Protein AF-A0A927Q937-F1 (afdb_monomer)

Solvent-accessible surface area (backbone atoms only — not comparable to full-atom values): 9332 Å² total; per-residue (Å²): 137,81,83,78,78,82,76,72,61,58,78,70,50,73,66,52,53,52,28,52,50,43,47,56,58,48,48,75,72,73,54,90,58,65,66,43,35,44,76,67,69,46,45,74,91,42,63,87,77,38,70,51,65,66,45,48,53,22,51,56,47,45,74,74,30,66,48,35,45,68,55,44,56,65,77,46,53,75,69,53,69,73,56,46,62,47,45,66,57,39,93,47,72,66,41,54,47,36,54,78,39,73,81,61,76,63,51,72,49,80,46,69,52,72,96,79,43,39,42,42,39,28,39,46,97,80,53,43,78,51,58,35,39,62,81,77,59,48,73,53,82,62,60,60,75,57,86,85,70,63,80,80,130

Secondary structure (DSSP, 8-state):
-------PPPPP-HHHHHHHHHHHHHHHHH-SSHHHHHHTTSS--STTT---HHHHHHHHHHHH-HHHHHHHHHHSPPPPHHHHHHHTT--SHHHHHHHH-SSS---EEEEEETTTTEEEEEETTTTEE-SB-TTT-PBPP-S---GGG----

Mean predicted aligned error: 10.77 Å

Structure (mmCIF, N/CA/C/O backbone):
data_AF-A0A927Q937-F1
#
_entry.id   AF-A0A927Q937-F1
#
loop_
_atom_site.group_PDB
_atom_site.id
_atom_site.type_symbol
_atom_site.label_atom_id
_atom_site.label_alt_id
_atom_site.label_comp_id
_atom_site.label_asym_id
_atom_site.label_entity_id
_atom_site.label_seq_id
_atom_site.pdbx_PDB_ins_code
_atom_site.Cartn_x
_atom_site.Cartn_y
_atom_site.Cartn_z
_atom_site.occupancy
_atom_site.B_iso_or_equiv
_atom_site.auth_seq_id
_atom_site.auth_comp_id
_atom_site.auth_asym_id
_atom_site.auth_atom_id
_atom_site.pdbx_PDB_model_num
ATOM 1 N N . MET A 1 1 ? -22.492 -31.769 18.120 1.00 37.56 1 MET A N 1
ATOM 2 C CA . MET A 1 1 ? -22.942 -30.443 18.594 1.00 37.56 1 MET A CA 1
ATOM 3 C C . MET A 1 1 ? -21.699 -29.606 18.848 1.00 37.56 1 MET A C 1
ATOM 5 O O . MET A 1 1 ? -21.121 -29.694 19.920 1.00 37.56 1 MET A O 1
ATOM 9 N N . THR A 1 2 ? -21.202 -28.902 17.834 1.00 39.06 2 THR A N 1
ATOM 10 C CA . THR A 1 2 ? -20.051 -28.000 17.963 1.00 39.06 2 THR A CA 1
ATOM 11 C C . THR A 1 2 ? -20.576 -26.614 18.310 1.00 39.06 2 THR A C 1
ATOM 13 O O . THR A 1 2 ? -21.320 -26.013 17.537 1.00 39.06 2 THR A O 1
ATOM 16 N N . ALA A 1 3 ? -20.249 -26.143 19.512 1.00 41.44 3 ALA A N 1
ATOM 17 C CA . ALA A 1 3 ? -20.591 -24.809 19.974 1.00 41.44 3 ALA A CA 1
ATOM 18 C C . ALA A 1 3 ? -19.840 -23.778 19.121 1.00 41.44 3 ALA A C 1
ATOM 20 O O . ALA A 1 3 ? -18.633 -23.594 19.262 1.00 41.44 3 ALA A O 1
ATOM 21 N N . GLY A 1 4 ? -20.564 -23.129 18.210 1.00 41.62 4 GLY A N 1
ATOM 22 C CA . GLY A 1 4 ? -20.118 -21.906 17.564 1.00 41.62 4 GLY A CA 1
ATOM 23 C C . GLY A 1 4 ? -20.083 -20.802 18.611 1.00 41.62 4 GLY A C 1
ATOM 24 O O . GLY A 1 4 ? -21.120 -20.250 18.969 1.00 41.62 4 GLY A O 1
ATOM 25 N N . GLY A 1 5 ? -18.893 -20.514 19.134 1.00 39.88 5 GLY A N 1
ATOM 26 C CA . GLY A 1 5 ? -18.655 -19.322 19.932 1.00 39.88 5 GLY A CA 1
ATOM 27 C C . GLY A 1 5 ? -18.836 -18.101 19.042 1.00 39.88 5 GLY A C 1
ATOM 28 O O . GLY A 1 5 ? -17.938 -17.735 18.290 1.00 39.88 5 GLY A O 1
ATOM 29 N N . SER A 1 6 ? -20.013 -17.485 19.101 1.00 45.75 6 SER A N 1
ATOM 30 C CA . SER A 1 6 ? -20.255 -16.153 18.558 1.00 45.75 6 SER A CA 1
ATOM 31 C C . SER A 1 6 ? -19.456 -15.155 19.397 1.00 45.75 6 SER A C 1
ATOM 33 O O . SER A 1 6 ? -19.970 -14.580 20.353 1.00 45.75 6 SER A O 1
ATOM 35 N N . GLY A 1 7 ? -18.165 -15.014 19.091 1.00 49.59 7 GLY A N 1
ATOM 36 C CA . GLY A 1 7 ? -17.287 -14.036 19.719 1.00 49.59 7 GLY A CA 1
ATOM 37 C C . GLY A 1 7 ? -17.769 -12.638 19.367 1.00 49.59 7 GLY A C 1
ATOM 38 O O . GLY A 1 7 ? -17.433 -12.108 18.311 1.00 49.59 7 GLY A O 1
ATOM 39 N N . HIS A 1 8 ? -18.596 -12.051 20.229 1.00 55.44 8 HIS A N 1
ATOM 40 C CA . HIS A 1 8 ? -18.868 -10.625 20.163 1.00 55.44 8 HIS A CA 1
ATOM 41 C C . HIS A 1 8 ? -17.531 -9.902 20.378 1.00 55.44 8 HIS A C 1
ATOM 43 O O . HIS A 1 8 ? -16.855 -10.199 21.367 1.00 55.44 8 HIS A O 1
ATOM 49 N N . PRO A 1 9 ? -17.106 -9.006 19.471 1.00 60.66 9 PRO A N 1
ATOM 50 C CA . PRO A 1 9 ? -15.861 -8.284 19.661 1.00 60.66 9 PRO A CA 1
ATOM 51 C C . PRO A 1 9 ? -15.962 -7.462 20.947 1.00 60.66 9 PRO A C 1
ATOM 53 O O . PRO A 1 9 ? -16.924 -6.713 21.137 1.00 60.66 9 PRO A O 1
ATOM 56 N N . SER A 1 10 ? -14.980 -7.625 21.836 1.00 66.00 10 SER A N 1
ATOM 57 C CA . SER A 1 10 ? -14.846 -6.795 23.032 1.00 66.00 10 SER A CA 1
ATOM 58 C C . SER A 1 10 ? -14.865 -5.311 22.645 1.00 66.00 10 SER A C 1
ATOM 60 O O . SER A 1 10 ? -14.386 -4.957 21.563 1.00 66.00 10 SER A O 1
ATOM 62 N N . PRO A 1 11 ? -15.421 -4.424 23.485 1.00 71.06 11 PRO A N 1
ATOM 63 C CA . PRO A 1 11 ? -15.402 -2.994 23.209 1.00 71.06 11 PRO A CA 1
ATOM 64 C C . PRO A 1 11 ? -13.955 -2.480 23.101 1.00 71.06 11 PRO A C 1
ATOM 66 O O . PRO A 1 11 ? -13.061 -3.038 23.743 1.00 71.06 11 PRO A O 1
ATOM 69 N N . PRO A 1 12 ? -13.706 -1.430 22.297 1.00 77.25 12 PRO A N 1
ATOM 70 C CA . PRO A 1 12 ? -12.377 -0.850 22.168 1.00 77.25 12 PRO A CA 1
ATOM 71 C C . PRO A 1 12 ? -11.889 -0.298 23.508 1.00 77.25 12 PRO A C 1
ATOM 73 O O . PRO A 1 12 ? -12.623 0.402 24.205 1.00 77.25 12 PRO A O 1
ATOM 76 N N . ASP A 1 13 ? -10.638 -0.592 23.839 1.00 87.00 13 ASP A N 1
ATOM 77 C CA . ASP A 1 13 ? -9.962 -0.103 25.036 1.00 87.00 13 ASP A CA 1
ATOM 78 C C . ASP A 1 13 ? -9.101 1.146 24.740 1.00 87.00 13 ASP A C 1
ATOM 80 O O . ASP A 1 13 ? -9.158 1.758 23.662 1.00 87.00 13 ASP A O 1
ATOM 84 N N . SER A 1 14 ? -8.302 1.567 25.721 1.00 88.31 14 SER A N 1
ATOM 85 C CA . SER A 1 14 ? -7.378 2.698 25.581 1.00 88.31 14 SER A CA 1
ATOM 86 C C . SER A 1 14 ? -6.308 2.456 24.510 1.00 88.31 14 SER A C 1
ATOM 88 O O . SER A 1 14 ? -5.935 3.400 23.811 1.00 88.31 14 SER A O 1
ATOM 90 N N . HIS A 1 15 ? -5.863 1.209 24.322 1.00 91.12 15 HIS A N 1
ATOM 91 C CA . HIS A 1 15 ? -4.908 0.838 23.276 1.00 91.12 15 HIS A CA 1
ATOM 92 C C . HIS A 1 15 ? -5.531 0.955 21.885 1.00 91.12 15 HIS A C 1
ATOM 94 O O . HIS A 1 15 ? -4.915 1.538 20.993 1.00 91.12 15 HIS A O 1
ATOM 100 N N . CYS A 1 16 ? -6.781 0.509 21.722 1.00 93.88 16 CYS A N 1
ATOM 101 C CA . CYS A 1 16 ? -7.541 0.698 20.489 1.00 93.88 16 CYS A CA 1
ATOM 102 C C . CYS A 1 16 ? -7.660 2.187 20.152 1.00 93.88 16 CYS A C 1
ATOM 104 O O . CYS A 1 16 ? -7.424 2.592 19.019 1.00 93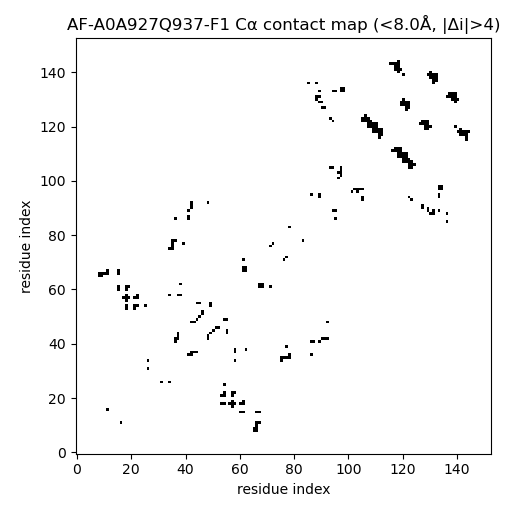.88 16 CYS A O 1
ATOM 106 N N . THR A 1 17 ? -8.010 3.015 21.137 1.00 93.94 17 THR A N 1
ATOM 107 C CA . THR A 1 17 ? -8.189 4.460 20.935 1.00 93.94 17 THR A CA 1
ATOM 108 C C . THR A 1 17 ? -6.883 5.135 20.512 1.00 93.94 17 THR A C 1
ATOM 110 O O . THR A 1 17 ? -6.874 5.899 19.547 1.00 93.94 17 THR A O 1
ATOM 113 N N . ALA A 1 18 ? -5.773 4.810 21.179 1.00 94.75 18 ALA A N 1
ATOM 114 C CA . ALA A 1 18 ? -4.456 5.340 20.837 1.00 94.75 18 ALA A CA 1
ATOM 115 C C . ALA A 1 18 ? -4.003 4.900 19.434 1.00 94.75 18 ALA A C 1
ATOM 117 O O . ALA A 1 18 ? -3.619 5.742 18.624 1.00 94.75 18 ALA A O 1
ATOM 118 N N . ALA A 1 19 ? -4.113 3.605 19.114 1.00 95.12 19 ALA A N 1
ATOM 119 C CA . ALA A 1 19 ? -3.732 3.067 17.808 1.00 95.12 19 ALA A CA 1
ATOM 120 C C . ALA A 1 19 ? -4.532 3.719 16.670 1.00 95.12 19 ALA A C 1
ATOM 122 O O . ALA A 1 19 ? -3.956 4.187 15.690 1.00 95.12 19 ALA A O 1
ATOM 123 N N . ARG A 1 20 ? -5.856 3.834 16.829 1.00 94.81 20 ARG A N 1
ATOM 124 C CA . ARG A 1 20 ? -6.725 4.521 15.861 1.00 94.81 20 ARG A CA 1
ATOM 125 C C . ARG A 1 20 ? -6.314 5.975 15.654 1.00 94.81 20 ARG A C 1
ATOM 127 O O . ARG A 1 20 ? -6.248 6.429 14.516 1.00 94.81 20 ARG A O 1
ATOM 134 N N . GLY A 1 21 ? -6.007 6.685 16.740 1.00 93.81 21 GLY A N 1
ATOM 135 C CA . GLY A 1 21 ? -5.541 8.070 16.688 1.00 93.81 21 GLY A CA 1
ATOM 136 C C . GLY A 1 21 ? -4.236 8.227 15.907 1.00 93.81 21 GLY A C 1
ATOM 137 O O . GLY A 1 21 ? -4.142 9.112 15.059 1.00 93.81 21 GLY A O 1
ATOM 138 N N . HIS A 1 22 ? -3.260 7.342 16.135 1.00 94.19 22 HIS A N 1
ATOM 139 C CA . HIS A 1 22 ? -1.997 7.349 15.391 1.00 94.19 22 HIS A CA 1
ATOM 140 C C . HIS A 1 22 ? -2.204 7.129 13.889 1.00 94.19 22 HIS A C 1
ATOM 142 O O . HIS A 1 22 ? -1.647 7.875 13.087 1.00 94.19 22 HIS A O 1
ATOM 148 N N . LEU A 1 23 ? -3.047 6.166 13.504 1.00 93.44 23 LEU A N 1
ATOM 149 C CA . LEU A 1 23 ? -3.317 5.874 12.093 1.00 93.44 23 LEU A CA 1
ATOM 150 C C . LEU A 1 23 ? -4.053 7.013 11.382 1.00 93.44 23 LEU A C 1
ATOM 152 O O . LEU A 1 23 ? -3.699 7.361 10.261 1.00 93.44 23 LEU A O 1
ATOM 156 N N . LEU A 1 24 ? -5.055 7.623 12.025 1.00 91.81 24 LEU A N 1
ATOM 157 C CA . LEU A 1 24 ? -5.777 8.758 11.440 1.00 91.81 24 LEU A CA 1
ATOM 158 C C . LEU A 1 24 ? -4.866 9.976 11.253 1.00 91.81 24 LEU A C 1
ATOM 160 O O . LEU A 1 24 ? -4.941 10.644 10.224 1.00 91.81 24 LEU A O 1
ATOM 164 N N . ALA A 1 25 ? -3.990 10.245 12.226 1.00 90.88 25 ALA A N 1
ATOM 165 C CA . ALA A 1 25 ? -3.020 11.330 12.129 1.00 90.88 25 ALA A CA 1
ATOM 166 C C . ALA A 1 25 ? -2.004 11.092 11.000 1.00 90.88 25 ALA A C 1
ATOM 168 O O . ALA A 1 25 ? -1.727 12.012 10.234 1.00 90.88 25 ALA A O 1
ATOM 169 N N . ALA A 1 26 ? -1.494 9.864 10.867 1.00 89.12 26 ALA A N 1
ATOM 170 C CA . ALA A 1 26 ? -0.536 9.504 9.823 1.00 89.12 26 ALA A CA 1
ATOM 171 C C . ALA A 1 26 ? -1.164 9.537 8.419 1.00 89.12 26 ALA A C 1
ATOM 173 O O . ALA A 1 26 ? -0.586 10.095 7.489 1.00 89.12 26 ALA A O 1
ATOM 174 N N . ARG A 1 27 ? -2.400 9.041 8.268 1.00 86.56 27 ARG A N 1
ATOM 175 C CA . ARG A 1 27 ? -3.140 9.082 6.995 1.00 86.56 27 ARG A CA 1
ATOM 176 C C . ARG A 1 27 ? -3.327 10.496 6.456 1.00 86.56 27 ARG A C 1
ATOM 178 O O . ARG A 1 27 ? -3.275 10.703 5.249 1.00 86.56 27 ARG A O 1
ATOM 185 N N . ALA A 1 28 ? -3.525 11.474 7.337 1.00 81.94 28 ALA A N 1
ATOM 186 C CA . ALA A 1 28 ? -3.648 12.870 6.930 1.00 81.94 28 ALA A CA 1
ATOM 187 C C . ALA A 1 28 ? -2.357 13.436 6.300 1.00 81.94 28 ALA A C 1
ATOM 189 O O . ALA A 1 28 ? -2.420 14.471 5.642 1.00 81.94 28 ALA A O 1
ATOM 190 N N . GLN A 1 29 ? -1.206 12.783 6.504 1.00 77.75 29 GLN A N 1
ATOM 191 C CA . GLN A 1 29 ? 0.110 13.235 6.046 1.00 77.75 29 GLN A CA 1
ATOM 192 C C . GLN A 1 29 ? 0.629 12.456 4.828 1.00 77.75 29 GLN A C 1
ATOM 194 O O . GLN A 1 29 ? 1.264 13.057 3.967 1.00 77.75 29 GLN A O 1
ATOM 199 N N . GLU A 1 30 ? 0.367 11.147 4.739 1.00 68.38 30 GLU A N 1
ATOM 200 C CA . GLU A 1 30 ? 1.007 10.2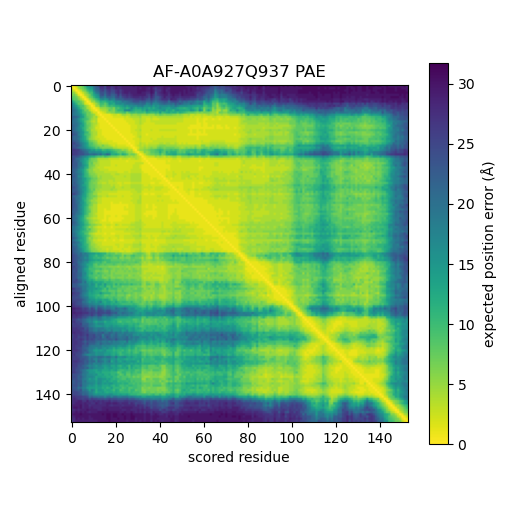65 3.743 1.00 68.38 30 GLU A CA 1
ATOM 201 C C . GLU A 1 30 ? 0.239 10.076 2.420 1.00 68.38 30 GLU A C 1
ATOM 203 O O . GLU A 1 30 ? 0.747 9.444 1.495 1.00 68.38 30 GLU A O 1
ATOM 208 N N . GLY A 1 31 ? -0.957 10.653 2.283 1.00 61.75 31 GLY A N 1
ATOM 209 C CA . GLY A 1 31 ? -1.813 10.414 1.118 1.00 61.75 31 GLY A CA 1
ATOM 210 C C . GLY A 1 31 ? -2.537 9.062 1.196 1.00 61.75 31 GLY A C 1
ATOM 211 O O . GLY A 1 31 ? -2.342 8.261 2.111 1.00 61.75 31 GLY A O 1
ATOM 212 N N . THR A 1 32 ? -3.482 8.836 0.287 1.00 62.78 32 THR A N 1
ATOM 213 C CA . THR A 1 32 ? -4.408 7.692 0.343 1.00 62.78 32 THR A CA 1
ATOM 214 C C . THR A 1 32 ? -3.786 6.415 -0.229 1.00 62.78 32 THR A C 1
ATOM 216 O O . THR A 1 32 ? -3.204 6.472 -1.305 1.00 62.78 32 THR A O 1
ATOM 219 N N . GLY A 1 33 ? -3.975 5.265 0.433 1.00 77.06 33 GLY A N 1
ATOM 220 C CA . GLY A 1 33 ? -3.759 3.931 -0.150 1.00 77.06 33 GLY A CA 1
ATOM 221 C C . GLY A 1 33 ? -2.724 3.054 0.559 1.00 77.06 33 GLY A C 1
ATOM 222 O O . GLY A 1 33 ? -2.882 1.836 0.588 1.00 77.06 33 GLY A O 1
ATOM 223 N N . ILE A 1 34 ? -1.688 3.632 1.178 1.00 83.69 34 ILE A N 1
ATOM 224 C CA . ILE A 1 34 ? -0.604 2.846 1.798 1.00 83.69 34 ILE A CA 1
ATOM 225 C C . ILE A 1 34 ? -1.079 1.994 2.987 1.00 83.69 34 ILE A C 1
ATOM 227 O O . ILE A 1 34 ? -0.665 0.847 3.148 1.00 83.69 34 ILE A O 1
ATOM 231 N N . PHE A 1 35 ? -1.990 2.524 3.803 1.00 89.12 35 PHE A N 1
ATOM 232 C CA . PHE A 1 35 ? -2.543 1.798 4.945 1.00 89.12 35 PHE A CA 1
ATOM 233 C C . PHE A 1 35 ? -3.443 0.657 4.487 1.00 89.12 35 PHE A C 1
ATOM 235 O O . PHE A 1 35 ? -3.374 -0.441 5.030 1.00 89.12 35 PHE A O 1
ATOM 242 N N . GLU A 1 36 ? -4.265 0.905 3.471 1.00 88.50 36 GLU A N 1
ATOM 243 C CA . GLU A 1 36 ? -5.101 -0.103 2.837 1.00 88.50 36 GLU A CA 1
ATOM 244 C C . GLU A 1 36 ? -4.240 -1.240 2.250 1.00 88.50 36 GLU A C 1
ATOM 246 O O . GLU A 1 36 ? -4.536 -2.409 2.484 1.00 88.50 36 GLU A O 1
ATOM 251 N N . LEU A 1 37 ? -3.123 -0.916 1.589 1.00 86.62 37 LEU A N 1
ATOM 252 C CA . LEU A 1 37 ? -2.155 -1.900 1.090 1.00 86.62 37 LEU A CA 1
ATOM 253 C C . LEU A 1 37 ? -1.523 -2.735 2.208 1.00 86.62 37 LEU A C 1
ATOM 255 O O . LEU A 1 37 ? -1.408 -3.950 2.062 1.00 86.62 37 LEU A O 1
ATOM 259 N N . ALA A 1 38 ? -1.144 -2.110 3.324 1.00 90.06 38 ALA A N 1
ATOM 260 C CA . ALA A 1 38 ? -0.609 -2.828 4.479 1.00 90.06 38 ALA A CA 1
ATOM 261 C C . ALA A 1 38 ? -1.664 -3.740 5.124 1.00 90.06 38 ALA A C 1
ATOM 263 O O . ALA A 1 38 ? -1.366 -4.868 5.499 1.00 90.06 38 ALA A O 1
ATOM 264 N N . PHE A 1 39 ? -2.918 -3.289 5.235 1.00 90.56 39 PHE A N 1
ATOM 265 C CA . PHE A 1 39 ? -3.997 -4.102 5.802 1.00 90.56 39 PHE A CA 1
ATOM 266 C C . PHE A 1 39 ? -4.401 -5.296 4.933 1.00 90.56 39 PHE A C 1
ATOM 268 O O . PHE A 1 39 ? -4.943 -6.257 5.479 1.00 90.56 39 PHE A O 1
ATOM 275 N N . GLU A 1 40 ? -4.132 -5.229 3.632 1.00 88.00 40 GLU A N 1
ATOM 276 C CA . GLU A 1 40 ? -4.338 -6.305 2.658 1.00 88.00 40 GLU A CA 1
ATOM 277 C C . GLU A 1 40 ? -3.060 -7.132 2.398 1.00 88.00 40 GLU A C 1
ATOM 279 O O . GLU A 1 40 ? -3.005 -7.891 1.426 1.00 88.00 40 GLU A O 1
ATOM 284 N N . ASP A 1 41 ? -2.028 -6.967 3.236 1.00 87.06 41 ASP A N 1
ATOM 285 C CA . ASP A 1 41 ? -0.735 -7.665 3.167 1.00 87.06 41 ASP A CA 1
ATOM 286 C C . ASP A 1 41 ? -0.033 -7.537 1.796 1.00 87.06 41 ASP A C 1
ATOM 288 O O . ASP A 1 41 ? 0.667 -8.440 1.338 1.00 87.06 41 ASP A O 1
ATOM 292 N N . CYS A 1 42 ? -0.242 -6.411 1.105 1.00 83.94 42 CYS A N 1
ATOM 293 C CA . CYS A 1 42 ? 0.372 -6.124 -0.196 1.0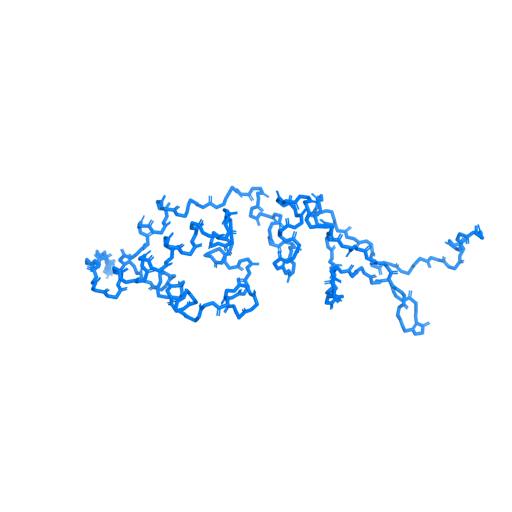0 83.94 42 CYS A CA 1
ATOM 294 C C . CYS A 1 42 ? 1.741 -5.443 -0.080 1.00 83.94 42 CYS A C 1
ATOM 296 O O . CYS A 1 42 ? 2.498 -5.430 -1.047 1.00 83.94 42 CYS A O 1
ATOM 298 N N . ILE A 1 43 ? 2.049 -4.867 1.082 1.00 84.31 43 ILE A N 1
ATOM 299 C CA . ILE A 1 43 ? 3.356 -4.294 1.414 1.00 84.31 43 ILE A CA 1
ATOM 300 C C . ILE A 1 43 ? 3.791 -4.778 2.792 1.00 84.31 43 ILE A C 1
ATOM 302 O O . ILE A 1 43 ? 2.953 -5.048 3.657 1.00 84.31 43 ILE A O 1
ATOM 306 N N . GLU A 1 44 ? 5.101 -4.855 3.001 1.00 85.25 44 GLU A N 1
ATOM 307 C CA . GLU A 1 44 ? 5.659 -5.111 4.324 1.00 85.25 44 GLU A CA 1
ATOM 308 C C . GLU A 1 44 ? 5.485 -3.886 5.235 1.00 85.25 44 GLU A C 1
ATOM 310 O O . GLU A 1 44 ? 5.456 -2.736 4.791 1.00 85.25 44 GLU A O 1
ATOM 315 N N . ILE A 1 45 ? 5.316 -4.144 6.533 1.00 89.62 45 ILE A N 1
ATOM 316 C CA . ILE A 1 45 ? 5.209 -3.103 7.559 1.00 89.62 45 ILE A CA 1
ATOM 317 C C . ILE A 1 45 ? 6.599 -2.925 8.172 1.00 89.62 45 ILE A C 1
ATOM 319 O O . ILE A 1 45 ? 6.921 -3.521 9.201 1.00 89.62 45 ILE A O 1
ATOM 323 N N . ASP A 1 46 ? 7.427 -2.114 7.524 1.00 87.56 46 ASP A N 1
ATOM 324 C CA . ASP A 1 46 ? 8.815 -1.851 7.907 1.00 87.56 46 ASP A CA 1
ATOM 325 C C . ASP A 1 46 ? 9.103 -0.344 8.038 1.00 87.56 46 ASP A C 1
ATOM 327 O O . ASP A 1 46 ? 8.201 0.496 7.966 1.00 87.56 46 ASP A O 1
ATOM 331 N N . GLU A 1 47 ? 10.359 -0.002 8.331 1.00 85.62 47 GLU A N 1
ATOM 332 C CA . GLU A 1 47 ? 10.782 1.387 8.549 1.00 85.62 47 GLU A CA 1
ATOM 333 C C . GLU A 1 47 ? 10.797 2.221 7.265 1.00 85.62 47 GLU A C 1
ATOM 335 O O . GLU A 1 47 ? 10.654 3.441 7.349 1.00 85.62 47 GLU A O 1
ATOM 340 N N . ASP A 1 48 ? 10.925 1.575 6.106 1.00 81.31 48 ASP A N 1
ATOM 341 C CA . ASP A 1 48 ? 10.952 2.244 4.809 1.00 81.31 48 ASP A CA 1
ATOM 342 C C . ASP A 1 48 ? 9.529 2.639 4.393 1.00 81.31 48 ASP A C 1
ATOM 344 O O . ASP A 1 48 ? 9.274 3.785 4.010 1.00 81.31 48 ASP A O 1
ATOM 348 N N . ALA A 1 49 ? 8.573 1.719 4.555 1.00 80.31 49 ALA A N 1
ATOM 349 C CA . ALA A 1 49 ? 7.164 1.955 4.281 1.00 80.31 49 ALA A CA 1
ATOM 350 C C . ALA A 1 49 ? 6.516 2.883 5.317 1.00 80.31 49 ALA A C 1
ATOM 352 O O . ALA A 1 49 ? 5.735 3.758 4.942 1.00 80.31 49 ALA A O 1
ATOM 353 N N . PHE A 1 50 ? 6.844 2.704 6.601 1.00 88.19 50 PHE A N 1
ATOM 354 C CA . PHE A 1 50 ? 6.248 3.431 7.723 1.00 88.19 50 PHE A CA 1
ATOM 355 C C . PHE A 1 50 ? 7.328 3.880 8.720 1.00 88.19 50 PHE A C 1
ATOM 357 O O . PHE A 1 50 ? 7.575 3.182 9.708 1.00 88.19 50 PHE A O 1
ATOM 364 N N . PRO A 1 51 ? 7.943 5.063 8.547 1.00 88.31 51 PRO A N 1
ATOM 365 C CA . PRO A 1 51 ? 9.083 5.493 9.363 1.00 88.31 51 PRO A CA 1
ATOM 366 C C . PRO A 1 51 ? 8.785 5.638 10.861 1.00 88.31 51 PRO A C 1
ATOM 368 O O . PRO A 1 51 ? 9.646 5.351 11.697 1.00 88.31 51 PRO A O 1
ATOM 371 N N . ASP A 1 52 ? 7.563 6.041 11.233 1.00 92.44 52 ASP A N 1
ATOM 372 C CA . ASP A 1 52 ? 7.174 6.184 12.640 1.00 92.44 52 ASP A CA 1
ATOM 373 C C . ASP A 1 52 ? 6.878 4.807 13.282 1.00 92.44 52 ASP A C 1
ATOM 375 O O . ASP A 1 52 ? 5.893 4.147 12.925 1.00 92.44 52 ASP A O 1
ATOM 379 N N . PRO A 1 53 ? 7.652 4.369 14.298 1.00 93.94 53 PRO A N 1
ATOM 380 C CA . PRO A 1 53 ? 7.412 3.098 14.983 1.00 93.94 53 PRO A CA 1
ATOM 381 C C . PRO A 1 53 ? 6.041 3.021 15.670 1.00 93.94 53 PRO A C 1
ATOM 383 O O . PRO A 1 53 ? 5.503 1.927 15.850 1.00 93.94 53 PRO A O 1
ATOM 386 N N . ARG A 1 54 ? 5.444 4.159 16.051 1.00 94.75 54 ARG A N 1
ATOM 387 C CA . ARG A 1 54 ? 4.094 4.203 16.638 1.00 94.75 54 ARG A CA 1
ATOM 388 C C . ARG A 1 54 ? 3.033 3.855 15.606 1.00 94.75 54 ARG A C 1
ATOM 390 O O . ARG A 1 54 ? 2.056 3.194 15.951 1.00 94.75 54 ARG A O 1
ATOM 397 N N . VAL A 1 55 ? 3.238 4.264 14.355 1.00 94.31 55 VAL A N 1
ATOM 398 C CA . VAL A 1 55 ? 2.357 3.918 13.237 1.00 94.31 55 VAL A CA 1
ATOM 399 C C . VAL A 1 55 ? 2.454 2.423 12.955 1.00 94.31 55 VAL A C 1
ATOM 401 O O . VAL A 1 55 ? 1.423 1.755 12.968 1.00 94.31 55 VAL A O 1
ATOM 404 N N . ARG A 1 56 ? 3.666 1.861 12.843 1.00 94.88 56 ARG A N 1
ATOM 405 C CA . ARG A 1 56 ? 3.864 0.406 12.667 1.00 94.88 56 ARG A CA 1
ATOM 406 C C . ARG A 1 56 ? 3.184 -0.414 13.764 1.00 94.88 56 ARG A C 1
ATOM 408 O O . ARG A 1 56 ? 2.413 -1.331 13.481 1.00 94.88 56 ARG A O 1
ATOM 415 N N . ALA A 1 57 ? 3.394 -0.039 15.027 1.00 95.06 57 ALA A N 1
ATOM 416 C CA . ALA A 1 57 ? 2.750 -0.699 16.162 1.00 95.06 57 ALA A CA 1
ATOM 417 C C . ALA A 1 57 ? 1.213 -0.590 16.113 1.00 95.06 57 ALA A C 1
ATOM 419 O O . ALA A 1 57 ? 0.509 -1.548 16.442 1.00 95.06 57 ALA A O 1
ATOM 420 N N . ALA A 1 58 ? 0.683 0.557 15.679 1.00 96.12 58 ALA A N 1
ATOM 421 C CA . ALA A 1 58 ? -0.750 0.760 15.521 1.00 96.12 58 ALA A CA 1
ATOM 422 C C . ALA A 1 58 ? -1.346 -0.096 14.390 1.00 96.12 58 ALA A C 1
ATOM 424 O O . ALA A 1 58 ? -2.429 -0.653 14.583 1.00 96.12 58 ALA A O 1
ATOM 425 N N . ILE A 1 59 ? -0.643 -0.256 13.259 1.00 94.69 59 ILE A N 1
ATOM 426 C CA . ILE A 1 59 ? -1.056 -1.140 12.155 1.00 94.69 59 ILE A CA 1
ATOM 427 C C . ILE A 1 59 ? -1.174 -2.578 12.666 1.00 94.69 59 ILE A C 1
ATOM 429 O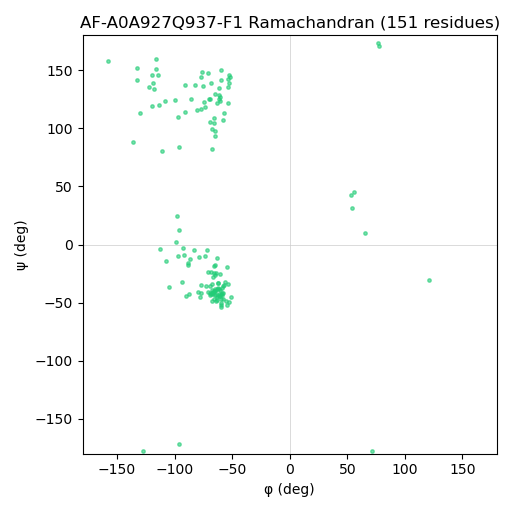 O . ILE A 1 59 ? -2.253 -3.165 12.574 1.00 94.69 59 ILE A O 1
ATOM 433 N N . HIS A 1 60 ? -0.117 -3.111 13.289 1.00 94.75 60 HIS A N 1
ATOM 434 C CA . HIS A 1 60 ? -0.124 -4.475 13.827 1.00 94.75 60 HIS A CA 1
ATOM 435 C C . HIS A 1 60 ? -1.227 -4.691 14.868 1.00 94.75 60 HIS A C 1
ATOM 437 O O . HIS A 1 60 ? -1.919 -5.712 14.843 1.00 94.75 60 HIS A O 1
ATOM 443 N N . HIS A 1 61 ? -1.439 -3.719 15.762 1.00 95.06 61 HIS A N 1
ATOM 444 C CA . HIS A 1 61 ? -2.536 -3.789 16.724 1.00 95.06 61 HIS A CA 1
ATOM 445 C C . HIS A 1 61 ? -3.891 -3.874 16.013 1.00 95.06 61 HIS A C 1
ATOM 447 O O . HIS A 1 61 ? -4.691 -4.754 16.318 1.00 95.06 61 HIS A O 1
ATOM 453 N N . VAL A 1 62 ? -4.160 -2.980 15.060 1.00 93.50 62 VAL A N 1
ATOM 454 C CA . VAL A 1 62 ? -5.449 -2.920 14.358 1.00 93.50 62 VAL A CA 1
ATOM 455 C C . VAL A 1 62 ? -5.688 -4.149 13.474 1.00 93.50 62 VAL A C 1
ATOM 457 O O . VAL A 1 62 ? -6.833 -4.594 13.395 1.00 93.50 62 VAL A O 1
ATOM 460 N N . GLN A 1 63 ? -4.648 -4.734 12.868 1.00 91.75 63 GLN A N 1
ATOM 461 C CA . GLN A 1 63 ? -4.743 -5.995 12.119 1.00 91.75 63 GLN A CA 1
ATOM 462 C C . GLN A 1 63 ? -5.152 -7.173 13.015 1.00 91.75 63 GLN A C 1
ATOM 464 O O . GLN A 1 63 ? -6.012 -7.963 12.630 1.00 91.75 63 GLN A O 1
ATOM 469 N N . GLY A 1 64 ? -4.570 -7.279 14.214 1.00 90.62 64 GLY A N 1
ATOM 470 C CA . GLY A 1 64 ? -4.839 -8.380 15.147 1.00 90.62 64 GLY A CA 1
ATOM 471 C C . GLY A 1 64 ? -6.049 -8.176 16.068 1.00 90.62 64 GLY A C 1
ATOM 472 O O . GLY A 1 64 ? -6.483 -9.112 16.740 1.00 90.62 64 GLY A O 1
ATOM 473 N N . CYS A 1 65 ? -6.602 -6.963 16.140 1.00 93.44 65 CYS A N 1
ATOM 474 C CA . CYS A 1 65 ? -7.624 -6.602 17.120 1.00 93.44 65 CYS A CA 1
ATOM 475 C C . CYS A 1 65 ? -9.049 -6.698 16.553 1.00 93.44 65 CYS A C 1
ATOM 477 O O . CYS A 1 65 ? -9.505 -5.838 15.795 1.00 93.44 65 CYS A O 1
ATOM 479 N N . ALA A 1 66 ? -9.819 -7.686 17.024 1.00 91.62 66 ALA A N 1
ATOM 480 C CA . ALA A 1 66 ? -11.224 -7.865 16.643 1.00 91.62 66 ALA A CA 1
ATOM 481 C C . ALA A 1 66 ? -12.101 -6.630 16.943 1.00 91.62 66 ALA A C 1
ATOM 483 O O . ALA A 1 66 ? -12.988 -6.295 16.157 1.00 91.62 66 ALA A O 1
ATOM 484 N N . ALA A 1 67 ? -11.820 -5.904 18.033 1.00 91.44 67 ALA A N 1
ATOM 485 C CA . ALA A 1 67 ? -12.526 -4.668 18.391 1.00 91.44 67 ALA A CA 1
ATOM 486 C C . ALA A 1 67 ? -12.300 -3.537 17.373 1.00 91.44 67 ALA A C 1
ATOM 488 O O . ALA A 1 67 ? -13.135 -2.640 17.226 1.00 91.44 67 ALA A O 1
ATOM 489 N N . CYS A 1 68 ? -11.166 -3.567 16.667 1.00 93.19 68 CYS A N 1
ATOM 490 C CA . CYS A 1 68 ? -10.817 -2.608 15.626 1.00 93.19 68 CYS A CA 1
ATOM 491 C C . CYS A 1 68 ? -11.315 -3.004 14.239 1.00 93.19 68 CYS A C 1
ATOM 493 O O . CYS A 1 68 ? -11.422 -2.117 13.399 1.00 93.19 68 CYS A O 1
ATOM 495 N N . GLY A 1 69 ? -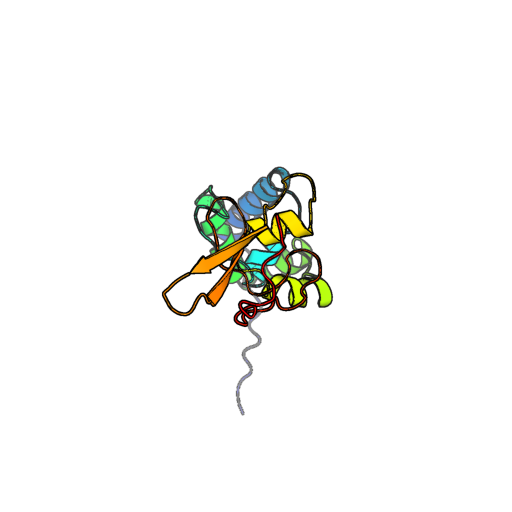11.704 -4.261 14.008 1.00 89.38 69 GLY A N 1
ATOM 496 C CA . GLY A 1 69 ? -12.075 -4.758 12.679 1.00 89.38 69 GLY A CA 1
ATOM 497 C C . GLY A 1 69 ? -13.138 -3.913 11.970 1.00 89.38 69 GLY A C 1
ATOM 498 O O . GLY A 1 69 ? -12.921 -3.478 10.841 1.00 89.38 69 GLY A O 1
ATOM 499 N N . ARG A 1 70 ? -14.252 -3.601 12.652 1.00 89.62 70 ARG A N 1
ATOM 500 C CA . ARG A 1 70 ? -15.332 -2.774 12.077 1.00 89.62 70 ARG A CA 1
ATOM 501 C C . ARG A 1 70 ? -14.885 -1.340 11.788 1.00 89.62 70 ARG A C 1
ATOM 503 O O . ARG A 1 70 ? -15.293 -0.752 10.792 1.00 89.62 70 ARG A O 1
ATOM 510 N N . TRP A 1 71 ? -14.088 -0.764 12.682 1.00 92.19 71 TRP A N 1
ATOM 511 C CA . TRP A 1 71 ? -13.560 0.585 12.497 1.00 92.19 71 TRP A CA 1
ATOM 512 C C . TRP A 1 71 ? -12.600 0.616 11.304 1.00 92.19 71 TRP A C 1
ATOM 514 O O . TRP A 1 71 ? -12.777 1.435 10.410 1.00 92.19 71 TRP A O 1
ATOM 524 N N . ARG A 1 72 ? -11.677 -0.352 11.227 1.00 90.81 72 ARG A N 1
ATOM 525 C CA . ARG A 1 72 ? -10.724 -0.510 10.125 1.00 90.81 72 ARG A CA 1
ATOM 526 C C . ARG A 1 72 ? -11.446 -0.577 8.786 1.00 90.81 72 ARG A C 1
ATOM 528 O O . ARG A 1 72 ? -11.136 0.215 7.915 1.00 90.81 72 ARG A O 1
ATOM 535 N N . SER A 1 73 ? -12.444 -1.452 8.648 1.00 86.56 73 SER A N 1
ATOM 536 C CA . SER A 1 73 ? -13.189 -1.610 7.391 1.00 86.56 73 SER A CA 1
ATOM 537 C C . SER A 1 73 ? -14.019 -0.385 6.993 1.00 86.56 73 SER A C 1
ATOM 539 O O . SER A 1 73 ? -14.457 -0.299 5.852 1.00 86.56 73 SER A O 1
ATOM 541 N N . THR A 1 74 ? -14.306 0.514 7.941 1.00 88.00 74 THR A N 1
ATOM 542 C CA . THR A 1 74 ? -15.068 1.743 7.683 1.00 88.00 74 THR A CA 1
ATOM 543 C C . THR A 1 74 ? -14.139 2.890 7.294 1.00 88.00 74 THR A C 1
ATOM 545 O O . THR A 1 74 ? -14.426 3.604 6.342 1.00 88.00 74 THR A O 1
ATOM 548 N N . GLU A 1 75 ? -13.025 3.061 8.011 1.00 89.12 75 GLU A N 1
ATOM 549 C CA . GLU A 1 75 ? -12.075 4.152 7.762 1.00 89.12 75 GLU A CA 1
ATOM 550 C C . GLU A 1 75 ? -11.145 3.860 6.579 1.00 89.12 75 GLU A C 1
ATOM 552 O O . GLU A 1 75 ? -10.866 4.743 5.767 1.00 89.12 75 GLU A O 1
ATOM 557 N N . PHE A 1 76 ? -10.680 2.618 6.473 1.00 86.06 76 PHE A N 1
ATOM 558 C CA . PHE A 1 76 ? -9.775 2.122 5.440 1.00 86.06 76 PHE A CA 1
ATOM 559 C C . PHE A 1 76 ? -10.573 1.166 4.567 1.00 86.06 76 PHE A C 1
ATOM 561 O O . PHE A 1 76 ? -10.579 -0.049 4.786 1.00 86.06 76 PHE A O 1
ATOM 568 N N . ALA A 1 77 ? -11.349 1.748 3.651 1.00 74.06 77 ALA A N 1
ATOM 569 C CA . ALA A 1 77 ? -12.185 0.979 2.747 1.00 74.06 77 ALA A CA 1
ATOM 570 C C . ALA A 1 77 ? -11.322 -0.072 2.028 1.00 74.06 77 ALA A C 1
ATOM 572 O O . ALA A 1 77 ? -10.224 0.265 1.578 1.00 74.06 77 ALA A O 1
ATOM 573 N N . PRO A 1 78 ? -11.796 -1.326 1.917 1.00 68.81 78 PRO A N 1
ATOM 574 C CA . PRO A 1 78 ? -11.077 -2.347 1.177 1.00 68.81 78 PRO A CA 1
ATOM 575 C C . PRO A 1 78 ? -10.759 -1.847 -0.228 1.00 68.81 78 PRO A C 1
ATOM 577 O O . PRO A 1 78 ? -11.599 -1.210 -0.874 1.00 68.81 78 PRO A O 1
ATOM 580 N N . LEU A 1 79 ? -9.552 -2.149 -0.692 1.00 73.81 79 LEU A N 1
ATOM 581 C CA . LEU A 1 79 ? -9.150 -1.832 -2.052 1.00 73.81 79 LEU A CA 1
ATOM 582 C C . LEU A 1 79 ? -10.092 -2.529 -3.039 1.00 73.81 79 LEU A C 1
ATOM 584 O O . LEU 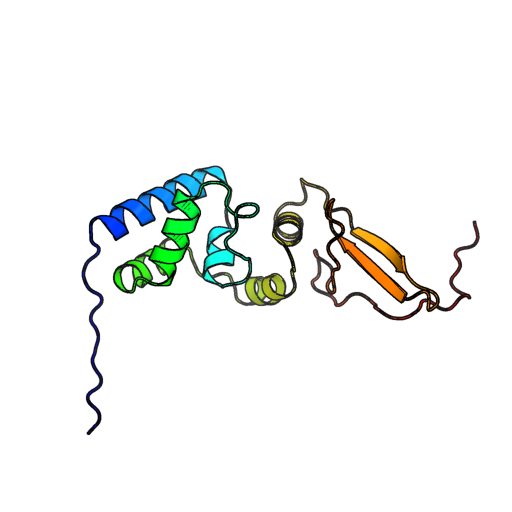A 1 79 ? -10.497 -3.676 -2.829 1.00 73.81 79 LEU A O 1
ATOM 588 N N . ASP A 1 80 ? -10.430 -1.840 -4.130 1.00 81.75 80 ASP A N 1
ATOM 589 C CA . ASP A 1 80 ? -11.174 -2.454 -5.229 1.00 81.75 80 ASP A CA 1
ATOM 590 C C . ASP A 1 80 ? -10.458 -3.729 -5.710 1.00 81.75 80 ASP A C 1
ATOM 592 O O . ASP A 1 80 ? -9.230 -3.779 -5.764 1.00 81.75 80 ASP A O 1
ATOM 596 N N . VAL A 1 81 ? -11.214 -4.766 -6.080 1.00 79.88 81 VAL A N 1
ATOM 597 C CA . VAL A 1 81 ? -10.657 -6.086 -6.425 1.00 79.88 81 VAL A CA 1
ATOM 598 C C . VAL A 1 81 ? -9.664 -6.006 -7.590 1.00 79.88 81 VAL A C 1
ATOM 600 O O . VAL A 1 81 ? -8.654 -6.712 -7.577 1.00 79.88 81 VAL A O 1
ATOM 603 N N . ALA A 1 82 ? -9.910 -5.151 -8.588 1.00 77.56 82 ALA A N 1
ATOM 604 C CA . ALA A 1 82 ? -8.995 -4.978 -9.713 1.00 77.56 82 ALA A CA 1
ATOM 605 C C . ALA A 1 82 ? -7.730 -4.215 -9.300 1.00 77.56 82 ALA A C 1
ATOM 607 O O . ALA A 1 82 ? -6.635 -4.527 -9.775 1.00 77.56 82 ALA A O 1
ATOM 608 N N . TYR A 1 83 ? -7.860 -3.248 -8.389 1.00 77.88 83 TYR A N 1
ATOM 609 C CA . TYR A 1 83 ? -6.705 -2.601 -7.775 1.00 77.88 83 TYR A CA 1
ATOM 610 C C . TYR A 1 83 ? -5.888 -3.604 -6.953 1.00 77.88 83 TYR A C 1
ATOM 612 O O . TYR A 1 83 ? -4.691 -3.728 -7.181 1.00 77.88 83 TYR A O 1
ATOM 620 N N . LEU A 1 84 ? -6.528 -4.398 -6.090 1.00 79.81 84 LEU A N 1
ATOM 621 C CA . LEU A 1 84 ? -5.872 -5.404 -5.254 1.00 79.81 84 LEU A CA 1
ATOM 622 C C . LEU A 1 84 ? -5.153 -6.484 -6.084 1.00 79.81 84 LEU A C 1
ATOM 624 O O . LEU A 1 84 ? -4.049 -6.911 -5.749 1.00 79.81 84 LEU A O 1
ATOM 628 N N . ALA A 1 85 ? -5.752 -6.923 -7.193 1.00 80.94 85 ALA A N 1
ATOM 629 C CA . ALA A 1 85 ? -5.136 -7.897 -8.093 1.00 80.94 85 ALA A CA 1
ATOM 630 C C . ALA A 1 85 ? -3.833 -7.374 -8.721 1.00 80.94 85 ALA A C 1
ATOM 632 O O . ALA A 1 85 ? -2.877 -8.131 -8.875 1.00 80.94 85 ALA A O 1
ATOM 633 N N . ARG A 1 86 ? -3.797 -6.083 -9.058 1.00 77.94 86 ARG A N 1
ATOM 634 C CA . ARG A 1 86 ? -2.619 -5.397 -9.596 1.00 77.94 86 ARG A CA 1
ATOM 635 C C . ARG A 1 86 ? -1.601 -5.070 -8.502 1.00 77.94 86 ARG A C 1
ATOM 637 O O . ARG A 1 86 ? -0.420 -5.324 -8.689 1.00 77.94 86 ARG A O 1
ATOM 644 N N . ALA A 1 87 ? -2.065 -4.619 -7.342 1.00 79.50 87 ALA A N 1
ATOM 645 C CA . ALA A 1 87 ? -1.268 -4.377 -6.146 1.00 79.50 87 ALA A CA 1
ATOM 646 C C . ALA A 1 87 ? -0.400 -5.585 -5.766 1.00 79.50 87 ALA A C 1
ATOM 648 O O . ALA A 1 87 ? 0.798 -5.458 -5.555 1.00 79.50 87 ALA A O 1
ATOM 649 N N . ARG A 1 88 ? -0.977 -6.791 -5.786 1.00 83.12 88 ARG A N 1
ATOM 650 C CA . ARG A 1 88 ? -0.262 -8.049 -5.501 1.00 83.12 88 ARG A CA 1
ATOM 651 C C . ARG A 1 88 ? 0.866 -8.390 -6.481 1.00 83.12 88 ARG A C 1
ATOM 653 O O . ARG A 1 88 ? 1.613 -9.332 -6.238 1.00 83.12 88 ARG A O 1
ATOM 660 N N . GLN A 1 89 ? 0.958 -7.692 -7.610 1.00 81.69 89 GLN A N 1
ATOM 661 C CA . GLN A 1 89 ? 2.030 -7.864 -8.593 1.00 81.69 89 GLN A CA 1
ATOM 662 C C . GLN A 1 89 ? 3.212 -6.923 -8.338 1.00 81.69 89 GLN A C 1
ATOM 664 O O . GLN A 1 89 ? 4.243 -7.052 -9.000 1.00 81.69 89 GLN A O 1
ATOM 669 N N . TYR A 1 90 ? 3.066 -5.963 -7.425 1.00 80.69 90 TYR A N 1
ATOM 670 C CA . TYR A 1 90 ? 4.097 -4.991 -7.099 1.00 80.69 90 TYR A CA 1
ATOM 671 C C . TYR A 1 90 ? 4.960 -5.505 -5.952 1.00 80.69 90 TYR A C 1
ATOM 673 O O . TYR A 1 90 ? 4.459 -6.066 -4.984 1.00 80.69 90 TYR A O 1
ATOM 681 N N . CYS A 1 91 ? 6.273 -5.325 -6.074 1.00 74.06 91 CYS A N 1
ATOM 682 C CA . CYS A 1 91 ? 7.233 -5.856 -5.108 1.00 74.06 91 CYS A CA 1
ATOM 683 C C . CYS A 1 91 ? 7.671 -4.837 -4.051 1.00 74.06 91 CYS A C 1
ATOM 685 O O . CYS A 1 91 ? 8.387 -5.204 -3.129 1.00 74.06 91 CYS A O 1
ATOM 687 N N . CYS A 1 92 ? 7.318 -3.557 -4.205 1.00 69.81 92 CYS A N 1
ATOM 688 C CA . CYS A 1 92 ? 7.765 -2.500 -3.303 1.00 69.81 92 CYS A CA 1
ATOM 689 C C . CYS A 1 92 ? 6.845 -1.277 -3.341 1.00 69.81 92 CYS A C 1
ATOM 691 O O . CYS A 1 92 ? 6.172 -1.007 -4.340 1.00 69.81 92 CYS A O 1
ATOM 693 N N . GLN A 1 93 ? 6.884 -0.484 -2.268 1.00 70.81 93 GLN A N 1
ATOM 694 C CA . GLN A 1 93 ? 6.149 0.777 -2.129 1.00 70.81 93 GLN A CA 1
ATOM 695 C C . GLN A 1 93 ? 6.404 1.753 -3.292 1.00 70.81 93 GLN A C 1
ATOM 697 O O . GLN A 1 93 ? 5.498 2.474 -3.708 1.00 70.81 93 GLN A O 1
ATOM 702 N N . ALA A 1 94 ? 7.615 1.758 -3.858 1.00 69.12 94 ALA A N 1
ATOM 703 C CA . ALA A 1 94 ? 7.949 2.603 -5.002 1.00 69.12 94 ALA A CA 1
ATOM 704 C C . ALA A 1 94 ? 7.118 2.260 -6.254 1.00 69.12 94 ALA A C 1
ATOM 706 O O . ALA A 1 94 ? 6.686 3.172 -6.956 1.00 69.12 94 ALA A O 1
ATOM 707 N N . MET A 1 95 ? 6.833 0.976 -6.514 1.00 76.38 95 MET A N 1
ATOM 708 C CA . MET A 1 95 ? 5.944 0.567 -7.611 1.00 76.38 95 MET A CA 1
ATOM 709 C C . MET A 1 95 ? 4.497 1.003 -7.374 1.00 76.38 95 MET A C 1
ATOM 711 O O . MET A 1 95 ? 3.855 1.477 -8.307 1.00 76.38 95 MET A O 1
ATOM 715 N N . PHE A 1 96 ? 4.008 0.888 -6.135 1.00 75.25 96 PHE A N 1
ATOM 716 C CA . PHE A 1 96 ? 2.675 1.367 -5.759 1.00 75.25 96 PHE A CA 1
ATOM 717 C C . PHE A 1 96 ? 2.530 2.867 -6.000 1.00 75.25 96 PHE A C 1
ATOM 719 O O . PHE A 1 96 ? 1.626 3.299 -6.712 1.00 75.25 96 PHE A O 1
ATOM 726 N N . ARG A 1 97 ? 3.474 3.658 -5.475 1.00 71.12 97 ARG A N 1
ATOM 727 C CA . ARG A 1 97 ? 3.482 5.115 -5.652 1.00 71.12 97 ARG A CA 1
ATOM 728 C C . ARG A 1 97 ? 3.516 5.506 -7.125 1.00 71.12 97 ARG A C 1
ATOM 730 O O . ARG A 1 97 ? 2.772 6.389 -7.513 1.00 71.12 97 ARG A O 1
ATOM 737 N N . ALA A 1 98 ? 4.307 4.820 -7.947 1.00 69.19 98 ALA A N 1
ATOM 738 C CA . ALA A 1 98 ? 4.409 5.103 -9.379 1.00 69.19 98 ALA A CA 1
ATOM 739 C C . ALA A 1 98 ? 3.136 4.805 -10.184 1.00 69.19 98 ALA A C 1
ATOM 741 O O . ALA A 1 98 ? 2.926 5.387 -11.250 1.00 69.19 98 ALA A O 1
ATOM 742 N N . ALA A 1 99 ? 2.330 3.848 -9.721 1.00 70.12 99 ALA A N 1
ATOM 743 C CA . ALA A 1 99 ? 1.063 3.502 -10.351 1.00 70.12 99 ALA A CA 1
ATOM 744 C C . ALA A 1 99 ? -0.040 4.520 -10.017 1.00 70.12 99 ALA A C 1
ATOM 746 O O . ALA A 1 99 ? -0.876 4.801 -10.878 1.00 70.12 99 ALA A O 1
ATOM 747 N N . ASP A 1 100 ? -0.021 5.067 -8.796 1.00 69.31 100 ASP A N 1
ATOM 748 C CA . ASP A 1 100 ? -1.052 5.977 -8.279 1.00 69.31 100 ASP A CA 1
ATOM 749 C C . ASP A 1 100 ? -0.734 7.460 -8.484 1.00 69.31 100 ASP A C 1
ATOM 751 O O . ASP A 1 100 ? -1.642 8.262 -8.708 1.00 69.31 100 ASP A O 1
ATOM 755 N N . ASP A 1 101 ? 0.545 7.828 -8.446 1.00 64.62 101 ASP A N 1
ATOM 756 C CA . ASP A 1 101 ? 1.028 9.184 -8.670 1.00 64.62 101 ASP A CA 1
ATOM 757 C C . ASP A 1 101 ? 2.174 9.172 -9.701 1.00 64.62 101 ASP A C 1
ATOM 759 O O . ASP A 1 101 ? 3.262 8.658 -9.426 1.00 64.62 101 ASP A O 1
ATOM 763 N N . PRO A 1 102 ? 1.978 9.744 -10.904 1.00 57.56 102 PRO A N 1
ATOM 764 C CA . PRO A 1 102 ? 3.033 9.835 -11.907 1.00 57.56 102 PRO A CA 1
ATOM 765 C C . PRO A 1 102 ? 4.131 10.860 -11.555 1.00 57.56 102 PRO A C 1
ATOM 767 O O . PRO A 1 102 ? 5.090 10.988 -12.320 1.00 57.56 102 PRO A O 1
ATOM 770 N N . ALA A 1 103 ? 4.002 11.624 -10.459 1.00 53.84 103 ALA A N 1
ATOM 77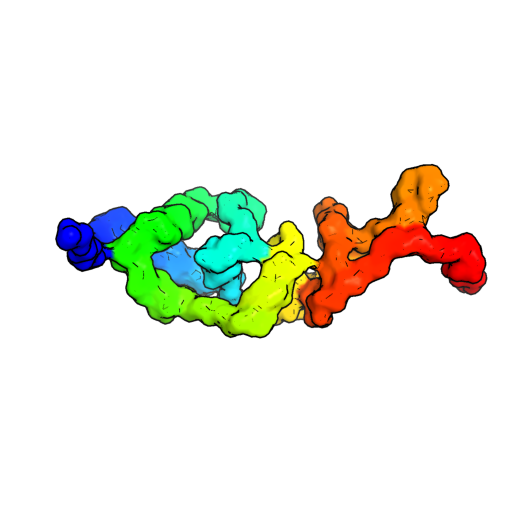1 C CA . ALA A 1 103 ? 4.906 12.723 -10.124 1.00 53.84 103 ALA A CA 1
ATOM 772 C C . ALA A 1 103 ? 6.332 12.298 -9.718 1.00 53.84 103 ALA A C 1
ATOM 774 O O . ALA A 1 103 ? 7.274 12.934 -10.200 1.00 53.84 103 ALA A O 1
ATOM 775 N N . PRO A 1 104 ? 6.577 11.260 -8.894 1.00 60.09 104 PRO A N 1
ATOM 776 C CA . PRO A 1 104 ? 7.910 10.679 -8.820 1.00 60.09 104 PRO A CA 1
ATOM 777 C C . PRO A 1 104 ? 8.113 9.724 -10.011 1.00 60.09 104 PRO A C 1
ATOM 779 O O . PRO A 1 104 ? 7.434 8.697 -10.091 1.00 60.09 104 PRO A O 1
ATOM 782 N N . PRO A 1 105 ? 9.050 9.996 -10.941 1.00 66.31 105 PRO A N 1
ATOM 783 C CA . PRO A 1 105 ? 9.308 9.077 -12.037 1.00 66.31 105 PRO A CA 1
ATOM 784 C C . PRO A 1 105 ? 9.971 7.818 -11.477 1.00 66.31 105 PRO A C 1
ATOM 786 O O . PRO A 1 105 ? 11.155 7.816 -11.133 1.00 66.31 105 PRO A O 1
ATOM 789 N N . LEU A 1 106 ? 9.215 6.725 -11.394 1.00 74.25 106 LEU A N 1
ATOM 790 C CA . LEU A 1 106 ? 9.818 5.414 -11.218 1.00 74.25 106 LEU A CA 1
ATOM 791 C C . LEU A 1 106 ? 10.626 5.093 -12.469 1.00 74.25 106 LEU A C 1
ATOM 793 O O . LEU A 1 106 ? 10.077 4.840 -13.542 1.00 74.25 106 LEU A O 1
ATOM 797 N N . VAL A 1 107 ? 11.945 5.114 -12.320 1.00 81.06 107 VAL A N 1
ATOM 798 C CA . VAL A 1 107 ? 12.855 4.686 -13.376 1.00 81.06 107 VAL A CA 1
ATOM 799 C C . VAL A 1 107 ? 12.802 3.167 -13.448 1.00 81.06 107 VAL A C 1
ATOM 801 O O . VAL A 1 107 ? 13.060 2.488 -12.455 1.00 81.06 107 VAL A O 1
ATOM 804 N N . VAL A 1 108 ? 12.464 2.649 -14.625 1.00 82.69 108 VAL A N 1
ATOM 805 C CA . VAL A 1 108 ? 12.570 1.226 -14.943 1.00 82.69 108 VAL A CA 1
ATOM 806 C C . VAL A 1 108 ? 13.724 1.053 -15.921 1.00 82.69 108 VAL A C 1
ATOM 808 O O . VAL A 1 108 ? 13.729 1.680 -16.981 1.00 82.69 108 VAL A O 1
ATOM 811 N N . SER A 1 109 ? 14.699 0.220 -15.567 1.00 83.00 109 SER A N 1
ATOM 812 C CA . SER A 1 109 ? 15.831 -0.126 -16.426 1.00 83.00 109 SER A CA 1
ATOM 813 C C . SER A 1 109 ? 15.830 -1.611 -16.776 1.00 83.00 109 SER A C 1
ATOM 815 O O . SER A 1 109 ? 15.183 -2.434 -16.123 1.00 83.00 109 SER A O 1
ATOM 817 N N . VAL A 1 110 ? 16.539 -1.944 -17.853 1.00 84.31 110 VAL A N 1
ATOM 818 C CA . VAL A 1 110 ? 16.727 -3.317 -18.318 1.00 84.31 110 VAL A CA 1
ATOM 819 C C . VAL A 1 110 ? 18.211 -3.618 -18.295 1.00 84.31 110 VAL A C 1
ATOM 821 O O . VAL A 1 110 ? 18.981 -2.981 -19.009 1.00 84.31 110 VAL A O 1
ATOM 824 N N . GLU A 1 111 ? 18.593 -4.610 -17.504 1.00 82.75 111 GLU A N 1
ATOM 825 C CA . GLU A 1 111 ? 19.976 -5.047 -17.362 1.00 82.75 111 GLU A CA 1
ATOM 826 C C . GLU A 1 111 ? 20.142 -6.479 -17.863 1.00 82.75 111 GLU A C 1
ATOM 828 O O . GLU A 1 111 ? 19.218 -7.297 -17.809 1.00 82.75 111 GLU A O 1
ATOM 833 N N . ARG A 1 112 ? 21.347 -6.797 -18.344 1.00 82.56 112 ARG A N 1
ATOM 834 C CA . ARG A 1 112 ? 21.733 -8.166 -18.697 1.00 82.56 112 ARG A CA 1
ATOM 835 C C . ARG A 1 112 ? 22.815 -8.646 -17.752 1.00 82.56 112 ARG A C 1
ATOM 837 O O . ARG A 1 112 ? 23.894 -8.062 -17.705 1.00 82.56 112 ARG A O 1
ATOM 844 N N . LEU A 1 113 ? 22.538 -9.720 -17.020 1.00 73.00 113 LEU A N 1
ATOM 845 C CA . LEU A 1 113 ? 23.445 -10.222 -15.989 1.00 73.00 113 LEU A CA 1
ATOM 846 C C . LEU A 1 113 ? 23.910 -11.652 -16.282 1.00 73.00 113 LEU A C 1
ATOM 848 O O . LEU A 1 113 ? 23.169 -12.491 -16.804 1.00 73.00 113 LEU A O 1
ATOM 852 N N . GLY A 1 114 ? 25.158 -11.925 -15.898 1.00 75.69 114 GLY A N 1
ATOM 853 C CA . GLY A 1 114 ? 25.783 -13.243 -15.982 1.00 75.69 114 GLY A CA 1
ATOM 854 C C . GLY A 1 114 ? 26.232 -13.667 -17.392 1.00 75.69 114 GLY A C 1
ATOM 855 O O . GLY A 1 114 ? 25.955 -12.991 -18.385 1.00 75.69 114 GLY A O 1
ATOM 856 N N . PRO A 1 115 ? 26.935 -14.811 -17.498 1.00 71.56 115 PRO A N 1
ATOM 857 C CA . PRO A 1 115 ? 27.449 -15.330 -18.772 1.00 71.56 115 PRO A CA 1
ATOM 858 C C . PRO A 1 115 ? 26.334 -15.706 -19.763 1.00 71.56 115 PRO A C 1
ATOM 860 O O . PRO A 1 115 ? 26.538 -15.669 -20.972 1.00 71.56 115 PRO A O 1
ATOM 863 N N . GLU A 1 116 ? 25.143 -16.014 -19.249 1.00 74.19 116 GLU A N 1
ATOM 864 C CA . GLU A 1 116 ? 23.940 -16.363 -20.013 1.00 74.19 116 GLU A CA 1
ATOM 865 C C . GLU A 1 116 ? 23.222 -15.129 -20.606 1.00 74.19 116 GLU A C 1
ATOM 867 O O . GLU A 1 116 ? 22.345 -15.284 -21.458 1.00 74.19 116 GLU A O 1
ATOM 872 N N . GLN A 1 117 ? 23.600 -13.903 -20.205 1.00 75.81 117 GLN A N 1
ATOM 873 C CA . GLN A 1 117 ? 22.957 -12.645 -20.625 1.00 75.81 117 GLN A CA 1
ATOM 874 C C . GLN A 1 117 ? 21.444 -12.624 -20.331 1.00 75.81 117 GLN A C 1
ATOM 876 O O . GLN A 1 117 ? 20.637 -12.247 -21.187 1.00 75.81 117 GLN A O 1
ATOM 881 N N . LEU A 1 118 ? 21.055 -13.055 -19.127 1.00 78.06 118 LEU A N 1
ATOM 882 C CA . LEU A 1 118 ? 19.657 -13.064 -18.693 1.00 78.06 118 LEU A CA 1
ATOM 883 C C . LEU A 1 118 ? 19.147 -11.634 -18.503 1.00 78.06 118 LEU A C 1
ATOM 885 O O . LEU A 1 118 ? 19.867 -10.791 -17.971 1.00 78.06 118 LEU A O 1
ATOM 889 N N . VAL A 1 119 ? 17.910 -11.381 -18.936 1.00 83.38 119 VAL A N 1
ATOM 890 C CA . VAL A 1 119 ? 17.269 -10.063 -18.866 1.00 83.38 119 VAL A CA 1
ATOM 891 C C . VAL A 1 119 ? 16.620 -9.871 -17.503 1.00 83.38 119 VAL A C 1
ATOM 893 O O . VAL A 1 119 ? 15.763 -10.662 -17.103 1.00 83.38 119 VAL A O 1
ATOM 896 N N . TYR A 1 120 ? 16.991 -8.786 -16.834 1.00 83.75 120 TYR A N 1
ATOM 897 C CA . TYR A 1 120 ? 16.400 -8.338 -15.582 1.00 83.75 120 TYR A CA 1
ATOM 898 C C . TYR A 1 120 ? 15.765 -6.969 -15.779 1.00 83.75 120 TYR A C 1
ATOM 900 O O . TYR A 1 120 ? 16.367 -6.072 -16.366 1.00 83.75 120 TYR A O 1
ATOM 908 N N . TRP A 1 121 ? 14.548 -6.820 -15.270 1.00 85.69 121 TRP A N 1
ATOM 909 C CA . TRP A 1 121 ? 13.861 -5.539 -15.194 1.00 85.69 121 TRP A CA 1
ATOM 910 C C . TRP A 1 121 ? 14.018 -5.011 -13.781 1.00 85.69 121 TRP A C 1
ATOM 912 O O . TRP A 1 121 ? 13.690 -5.715 -12.827 1.00 85.69 121 TRP A O 1
ATOM 922 N N . LEU A 1 122 ? 14.542 -3.800 -13.649 1.00 83.94 122 LEU A N 1
ATOM 923 C CA . LEU A 1 122 ? 14.869 -3.196 -12.365 1.00 83.94 122 LEU A CA 1
ATOM 924 C C . LEU A 1 122 ? 14.050 -1.923 -12.186 1.00 83.94 122 LEU A C 1
ATOM 926 O O . LEU A 1 122 ? 13.881 -1.162 -13.138 1.00 83.94 122 LEU A O 1
ATOM 930 N N . ALA A 1 123 ? 13.541 -1.695 -10.979 1.00 81.75 123 ALA A N 1
ATOM 931 C CA . ALA A 1 123 ? 12.719 -0.538 -10.659 1.00 81.75 123 ALA A CA 1
ATOM 932 C C . ALA A 1 123 ? 13.319 0.298 -9.528 1.00 81.75 123 ALA A C 1
ATOM 934 O O . ALA A 1 123 ? 13.710 -0.221 -8.481 1.00 81.75 123 ALA A O 1
ATOM 935 N N . GLY A 1 124 ? 13.305 1.614 -9.732 1.00 75.56 124 GLY A N 1
ATOM 936 C CA . GLY A 1 124 ? 13.658 2.596 -8.717 1.00 75.56 124 GLY A CA 1
ATOM 937 C C . GLY A 1 124 ? 15.155 2.651 -8.382 1.00 75.56 124 GLY A C 1
ATOM 938 O O . GLY A 1 124 ? 15.972 1.957 -8.989 1.00 75.56 124 GLY A O 1
ATOM 939 N N . PRO A 1 125 ? 15.532 3.505 -7.415 1.00 70.44 125 PRO A N 1
ATOM 940 C CA . PRO A 1 125 ? 16.928 3.700 -7.013 1.00 70.44 125 PRO A CA 1
ATOM 941 C C . PRO A 1 125 ? 17.551 2.458 -6.362 1.00 70.44 125 PRO A C 1
ATOM 943 O O . PRO A 1 125 ? 18.765 2.289 -6.401 1.00 70.44 125 PRO A O 1
ATOM 946 N N . GLU A 1 126 ? 16.727 1.583 -5.788 1.00 71.12 126 GLU A N 1
ATOM 947 C CA . GLU A 1 126 ? 17.152 0.350 -5.118 1.00 71.12 126 GLU A CA 1
ATOM 948 C C . GLU A 1 126 ? 17.386 -0.815 -6.084 1.00 71.12 126 GLU A C 1
ATOM 950 O O . GLU A 1 126 ? 17.841 -1.876 -5.662 1.00 71.12 126 GLU A O 1
ATOM 955 N N . LEU A 1 127 ? 17.097 -0.629 -7.380 1.00 75.75 127 LEU A N 1
ATOM 956 C CA . LEU A 1 127 ? 17.241 -1.663 -8.405 1.00 75.75 127 LEU A CA 1
ATOM 957 C C . LEU A 1 127 ? 16.498 -2.959 -8.035 1.00 75.75 127 LEU A C 1
ATOM 959 O O . LEU A 1 127 ? 17.001 -4.067 -8.232 1.00 75.75 127 LEU A O 1
ATOM 963 N N . ALA A 1 128 ? 15.281 -2.823 -7.504 1.00 78.69 128 ALA A N 1
ATOM 964 C CA . ALA A 1 128 ? 14.444 -3.967 -7.172 1.00 78.69 128 ALA A CA 1
ATOM 965 C C . ALA A 1 128 ? 14.063 -4.718 -8.455 1.00 78.69 128 ALA A C 1
ATOM 967 O O . ALA A 1 128 ? 13.587 -4.109 -9.416 1.00 78.69 128 ALA A O 1
ATOM 968 N N . CYS A 1 129 ? 14.269 -6.037 -8.485 1.00 81.94 129 CYS A N 1
ATOM 969 C CA . CYS A 1 129 ? 13.887 -6.850 -9.635 1.00 81.94 129 CYS A CA 1
ATOM 970 C C . CYS A 1 129 ? 12.360 -6.950 -9.721 1.00 81.94 129 CYS A C 1
ATOM 972 O O . CYS A 1 129 ? 11.716 -7.406 -8.778 1.00 81.94 129 CYS A O 1
ATOM 974 N N . ILE A 1 130 ? 11.796 -6.578 -10.869 1.00 82.69 130 ILE A N 1
ATOM 975 C CA . ILE A 1 130 ? 10.353 -6.587 -11.109 1.00 82.69 130 ILE A CA 1
ATOM 976 C C . ILE A 1 130 ? 9.959 -7.603 -12.177 1.00 82.69 130 ILE A C 1
ATOM 978 O O . ILE A 1 130 ? 10.657 -7.815 -13.165 1.00 82.69 130 ILE A O 1
ATOM 982 N N . ASP A 1 131 ? 8.784 -8.200 -11.992 1.00 84.44 131 ASP A N 1
ATOM 983 C CA . ASP A 1 131 ? 8.213 -9.181 -12.921 1.00 84.44 131 ASP A CA 1
ATOM 984 C C . ASP A 1 131 ? 7.037 -8.663 -13.722 1.00 84.44 131 ASP A C 1
ATOM 986 O O . ASP A 1 131 ? 6.627 -9.290 -14.699 1.00 84.44 131 ASP A O 1
ATOM 990 N N . PHE A 1 132 ? 6.479 -7.537 -13.302 1.00 85.38 132 PHE A N 1
ATOM 991 C CA . PHE A 1 132 ? 5.291 -6.946 -13.881 1.00 85.38 132 PHE A CA 1
ATOM 992 C C . PHE A 1 132 ? 5.529 -5.463 -14.118 1.00 85.38 132 PHE A C 1
ATOM 994 O O . PHE A 1 132 ? 6.163 -4.780 -13.316 1.00 85.38 132 PHE A O 1
ATOM 1001 N N . CYS A 1 133 ? 5.005 -4.967 -15.234 1.00 81.56 133 CYS A N 1
ATOM 1002 C CA . CYS A 1 133 ? 5.014 -3.551 -15.550 1.00 81.56 133 CYS A CA 1
ATOM 1003 C C . CYS A 1 133 ? 4.239 -2.775 -14.464 1.00 81.56 133 CYS A C 1
ATOM 1005 O O . CYS A 1 133 ? 3.053 -3.067 -14.274 1.00 81.56 133 CYS A O 1
ATOM 1007 N N . PRO A 1 134 ? 4.847 -1.772 -13.800 1.00 77.69 134 PRO A N 1
ATOM 1008 C CA . PRO A 1 134 ? 4.190 -0.995 -12.747 1.00 77.69 134 PRO A CA 1
ATOM 1009 C C . PRO A 1 134 ? 2.888 -0.329 -13.209 1.00 77.69 134 PRO A C 1
ATOM 1011 O O . PRO A 1 134 ? 1.941 -0.222 -12.441 1.00 77.69 134 PRO A O 1
ATOM 1014 N N . TRP A 1 135 ? 2.790 0.067 -14.480 1.00 79.62 135 TRP A N 1
ATOM 1015 C CA . TRP A 1 135 ? 1.631 0.811 -14.985 1.00 79.62 135 TRP A CA 1
ATOM 1016 C C . TRP A 1 135 ? 0.484 -0.080 -15.471 1.00 79.62 135 TRP A C 1
ATOM 1018 O O . TRP A 1 135 ? -0.679 0.205 -15.193 1.00 79.62 135 TRP A O 1
ATOM 1028 N N . CYS A 1 136 ? 0.786 -1.160 -16.201 1.00 78.19 136 CYS A N 1
ATOM 1029 C CA . CYS A 1 136 ? -0.242 -1.992 -16.841 1.00 78.19 136 CYS A CA 1
ATOM 1030 C C . CYS A 1 136 ? -0.379 -3.407 -16.261 1.00 78.19 136 CYS A C 1
ATOM 1032 O O . CYS A 1 136 ? -1.239 -4.155 -16.721 1.00 78.19 136 CYS A O 1
ATOM 1034 N N . GLY A 1 137 ? 0.468 -3.809 -15.306 1.00 77.25 137 GLY A N 1
ATOM 1035 C CA . GLY A 1 137 ? 0.415 -5.136 -14.675 1.00 77.25 137 GLY A CA 1
ATOM 1036 C C . GLY A 1 137 ? 0.725 -6.304 -15.620 1.00 77.25 137 GLY A C 1
ATOM 1037 O O . GLY A 1 137 ? 0.515 -7.467 -15.283 1.00 77.25 137 GLY A O 1
ATOM 1038 N N . THR A 1 138 ? 1.210 -6.029 -16.835 1.00 84.50 138 THR A N 1
ATOM 1039 C CA . THR A 1 138 ? 1.617 -7.080 -17.776 1.00 84.50 138 THR A CA 1
ATOM 1040 C C . THR A 1 138 ? 2.949 -7.672 -17.336 1.00 84.50 138 THR A C 1
ATOM 1042 O O . THR A 1 138 ? 3.864 -6.932 -16.971 1.00 84.50 138 THR A O 1
ATOM 1045 N N . ARG A 1 139 ? 3.066 -9.003 -17.384 1.00 85.81 139 ARG A N 1
ATOM 1046 C CA . ARG A 1 139 ? 4.309 -9.704 -17.050 1.00 85.81 139 ARG A CA 1
ATOM 1047 C C . ARG A 1 139 ? 5.428 -9.284 -18.005 1.00 85.81 139 ARG A C 1
ATOM 1049 O O . ARG A 1 139 ? 5.254 -9.332 -19.221 1.00 85.81 139 ARG A O 1
ATOM 1056 N N . LEU A 1 140 ? 6.564 -8.888 -17.449 1.00 85.81 140 LEU A N 1
ATOM 1057 C CA . LEU A 1 140 ? 7.735 -8.460 -18.197 1.00 85.81 140 LEU A CA 1
ATOM 1058 C C . LEU A 1 140 ? 8.485 -9.678 -18.762 1.00 85.81 140 LEU A C 1
ATOM 1060 O O . LEU A 1 140 ? 8.531 -10.738 -18.124 1.00 85.81 140 LEU A O 1
ATOM 1064 N N . PRO A 1 141 ? 9.063 -9.565 -19.968 1.00 82.69 141 PRO A N 1
ATOM 1065 C CA . PRO A 1 141 ? 9.777 -10.670 -20.589 1.00 82.69 141 PRO A CA 1
ATOM 1066 C C . PRO A 1 141 ? 11.078 -10.956 -19.829 1.00 82.69 141 PRO A C 1
ATOM 1068 O O . PRO A 1 141 ? 11.917 -10.075 -19.667 1.00 82.69 141 PRO A O 1
ATOM 1071 N N . ARG A 1 142 ? 11.258 -12.207 -19.393 1.00 73.56 142 ARG A N 1
ATOM 1072 C CA . ARG A 1 142 ? 12.490 -12.701 -18.742 1.00 73.56 142 ARG A CA 1
ATOM 1073 C C . ARG A 1 142 ? 13.412 -13.465 -19.699 1.00 73.56 142 ARG A C 1
ATOM 1075 O O . ARG A 1 142 ? 14.420 -14.031 -19.286 1.00 73.56 142 ARG A O 1
ATOM 1082 N N . GLU A 1 143 ? 13.029 -13.558 -20.967 1.00 71.06 143 GLU A N 1
ATOM 1083 C CA . GLU A 1 143 ? 13.759 -14.349 -21.949 1.00 71.06 143 GLU A CA 1
ATOM 1084 C C . GLU A 1 143 ? 15.036 -13.643 -22.395 1.00 71.06 143 GLU A C 1
ATOM 1086 O O . GLU A 1 143 ? 15.110 -12.416 -22.478 1.00 71.06 143 GLU A O 1
ATOM 1091 N N . ARG A 1 144 ? 16.044 -14.451 -22.725 1.00 58.22 144 ARG A N 1
ATOM 1092 C CA . ARG A 1 144 ? 17.265 -14.002 -23.384 1.00 58.22 144 ARG A CA 1
ATOM 1093 C C . ARG A 1 144 ? 16.871 -13.313 -24.689 1.00 58.22 144 ARG A C 1
ATOM 1095 O O . ARG A 1 144 ? 16.384 -13.972 -25.603 1.00 58.22 144 ARG A O 1
ATOM 1102 N N . VAL A 1 145 ? 17.086 -12.003 -24.803 1.00 52.19 145 VAL A N 1
ATOM 1103 C CA . VAL A 1 145 ? 16.959 -11.343 -26.108 1.00 52.19 145 VAL A CA 1
ATOM 1104 C C . VAL A 1 145 ? 18.036 -11.954 -27.010 1.00 52.19 145 VAL A C 1
ATOM 1106 O O . VAL A 1 145 ? 19.215 -11.867 -26.639 1.00 52.19 145 VAL A O 1
ATOM 1109 N N . PRO A 1 146 ? 17.672 -12.562 -28.154 1.00 51.12 146 PRO A N 1
ATOM 1110 C CA . PRO A 1 146 ? 18.638 -13.136 -29.082 1.00 51.12 146 PRO A CA 1
ATOM 1111 C C . PRO A 1 146 ? 19.721 -12.112 -29.434 1.00 51.12 146 PRO A C 1
ATOM 1113 O O . PRO A 1 146 ? 19.414 -10.928 -29.591 1.00 51.12 146 PRO A O 1
ATOM 1116 N N . ASP A 1 147 ? 20.971 -12.550 -29.611 1.00 53.31 147 ASP A N 1
ATOM 1117 C CA . ASP A 1 147 ? 22.099 -11.669 -29.976 1.00 53.31 147 ASP A CA 1
ATOM 1118 C C . ASP A 1 147 ? 21.828 -10.839 -31.251 1.00 53.31 147 ASP A C 1
ATOM 1120 O O . ASP A 1 147 ? 22.448 -9.799 -31.474 1.00 53.31 147 ASP A O 1
ATOM 1124 N N . SER A 1 148 ? 20.856 -11.260 -32.069 1.00 49.03 148 SER A N 1
ATOM 1125 C CA . SER A 1 148 ? 20.383 -10.566 -33.269 1.00 49.03 148 SER A CA 1
ATOM 1126 C C . SER A 1 148 ? 19.531 -9.317 -33.008 1.00 49.03 148 SER A C 1
ATOM 1128 O O . SER A 1 148 ? 19.243 -8.596 -33.955 1.00 49.03 148 SER A O 1
ATOM 1130 N N . ALA A 1 149 ? 19.111 -9.052 -31.767 1.00 45.09 149 ALA A N 1
ATOM 1131 C CA . ALA A 1 149 ? 18.371 -7.842 -31.385 1.0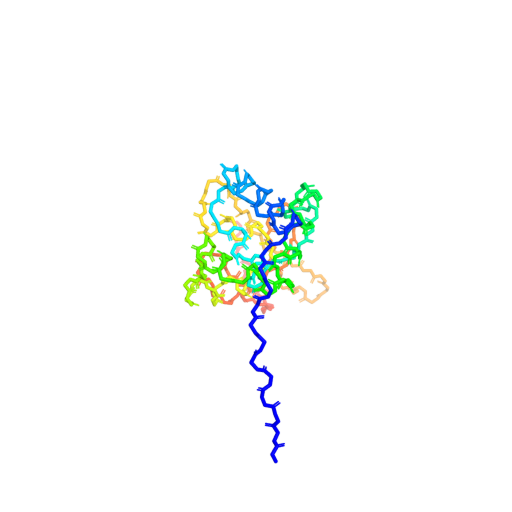0 45.09 149 ALA A CA 1
ATOM 1132 C C . ALA A 1 149 ? 19.282 -6.761 -30.769 1.00 45.09 149 ALA A C 1
ATOM 1134 O O . ALA A 1 149 ? 18.822 -5.894 -30.023 1.00 45.09 149 ALA A O 1
ATOM 1135 N N . ARG A 1 150 ? 20.586 -6.788 -31.091 1.00 37.16 150 ARG A N 1
ATOM 1136 C CA . ARG A 1 150 ? 21.429 -5.592 -30.988 1.00 37.16 150 ARG A CA 1
ATOM 1137 C C . ARG A 1 150 ? 20.807 -4.508 -31.867 1.00 37.16 150 ARG A C 1
ATOM 1139 O O . ARG A 1 150 ? 20.858 -4.600 -33.090 1.00 37.16 150 ARG A O 1
ATOM 1146 N N . VAL A 1 151 ? 20.200 -3.509 -31.229 1.00 38.72 151 VAL A N 1
ATOM 1147 C CA . VAL A 1 151 ? 19.951 -2.216 -31.865 1.00 38.72 151 VAL A CA 1
ATOM 1148 C C . VAL A 1 151 ? 21.301 -1.742 -32.394 1.00 38.72 151 VAL A C 1
ATOM 1150 O O . VAL A 1 151 ? 22.290 -1.717 -31.661 1.00 38.72 151 VAL A O 1
ATOM 1153 N N . VAL A 1 152 ? 21.343 -1.517 -33.702 1.00 41.62 152 VAL A N 1
ATOM 1154 C CA . VAL A 1 152 ? 22.482 -0.939 -34.403 1.00 41.62 152 VAL A CA 1
ATOM 1155 C C . VAL A 1 152 ? 22.502 0.545 -34.041 1.00 41.62 152 VAL A C 1
ATOM 1157 O O . VAL A 1 152 ? 21.513 1.214 -34.327 1.00 41.62 152 VAL A O 1
ATOM 1160 N N . ASP A 1 153 ? 23.605 0.953 -33.403 1.00 37.28 153 ASP A N 1
ATOM 1161 C CA . ASP A 1 153 ? 24.080 2.307 -33.038 1.00 37.28 153 ASP A CA 1
ATOM 1162 C C . ASP A 1 153 ? 23.101 3.300 -32.379 1.00 37.28 153 ASP A C 1
ATOM 1164 O O . ASP A 1 153 ? 22.163 3.803 -33.037 1.00 37.28 153 ASP A O 1
#

Sequence (1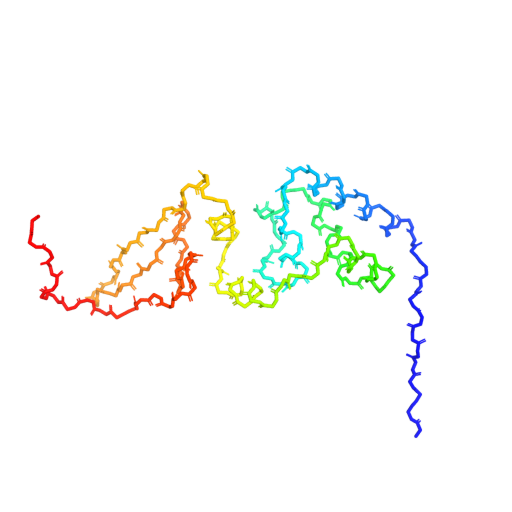53 aa):
MTAGGSGHPSPPDSHCTAARGHLLAARAQEGTGIFELAFEDCIEIDEDAFPDPRVRAAIHHVQGCAACGRWRSTEFAPLDVAYLARARQYCCQAMFRAADDPAPPLVVSVERLGPEQLVYWLAGPELACIDFCPWCGTRLPRERVPDSARVVD

Radius of gyration: 20.56 Å; Cα contacts (8 Å, |Δi|>4): 164; chains: 1; bounding box: 50×44×60 Å

Foldseek 3Di:
DDDDPPPDFDADDPLLVQLVVLQVVVCVPPDPDLLLCVLLVLADLDCVSPVDVSNSVSSVCLSPGPNNVVVCCVVRPHDDPVVVVLSNQDDHPQLVCCQVPVVPPWDWDWAQDDPQRWIFIATDPVRDTHQADSHPRHGDDRDRDPPVPPDDD

pLDDT: mean 77.75, std 14.94, range [37.16, 96.12]

Nearest PDB structures (foldseek):
  4to7-assembly1_A-2  TM=2.075E-01  e=8.026E+00  Chlamydomonas reinhardtii